Protein AF-A0A383AJ51-F1 (afdb_monomer)

Structure (mmCIF, N/CA/C/O backbone):
data_AF-A0A383AJ51-F1
#
_entry.id   AF-A0A383AJ51-F1
#
loop_
_atom_site.group_PDB
_atom_site.id
_atom_site.type_symbol
_atom_site.label_atom_id
_atom_site.label_alt_id
_atom_site.label_comp_id
_atom_site.label_asym_id
_atom_site.label_entity_id
_atom_site.label_seq_id
_atom_site.pdbx_PDB_ins_code
_atom_site.Cartn_x
_atom_site.Cartn_y
_atom_site.Cartn_z
_atom_site.occupancy
_atom_site.B_iso_or_equiv
_atom_site.auth_seq_id
_atom_site.auth_comp_id
_atom_site.auth_asym_id
_atom_site.auth_atom_id
_atom_site.pdbx_PDB_model_num
ATOM 1 N N . VAL A 1 1 ? 0.720 6.116 -1.609 1.00 83.81 1 VAL A N 1
ATOM 2 C CA . VAL A 1 1 ? 0.561 4.997 -2.574 1.00 83.81 1 VAL A CA 1
ATOM 3 C C . VAL A 1 1 ? 1.048 5.343 -3.983 1.00 83.81 1 VAL A C 1
ATOM 5 O O . VAL A 1 1 ? 2.014 4.741 -4.429 1.00 83.81 1 VAL A O 1
ATOM 8 N N . VAL A 1 2 ? 0.428 6.305 -4.687 1.00 87.81 2 VAL A N 1
ATOM 9 C CA . VAL A 1 2 ? 0.702 6.577 -6.121 1.00 87.81 2 VAL A CA 1
ATOM 10 C C . VAL A 1 2 ? 2.183 6.839 -6.451 1.00 87.81 2 VAL A C 1
ATOM 12 O O . VAL A 1 2 ? 2.685 6.177 -7.356 1.00 87.81 2 VAL A O 1
ATOM 15 N N . PRO A 1 3 ? 2.922 7.708 -5.727 1.00 88.19 3 PRO A N 1
ATOM 16 C CA . PRO A 1 3 ? 4.334 7.957 -6.042 1.00 88.19 3 PRO A CA 1
ATOM 17 C C . PRO A 1 3 ? 5.202 6.698 -5.923 1.00 88.19 3 PRO A C 1
ATOM 19 O O . PRO A 1 3 ? 6.101 6.481 -6.729 1.00 88.19 3 PRO A O 1
ATOM 22 N N . THR A 1 4 ? 4.889 5.838 -4.952 1.00 88.38 4 THR A N 1
ATOM 23 C CA . THR A 1 4 ? 5.578 4.566 -4.722 1.00 88.38 4 THR A CA 1
ATOM 24 C C . THR A 1 4 ? 5.318 3.575 -5.858 1.00 88.38 4 THR A C 1
ATOM 26 O O . THR A 1 4 ? 6.255 3.006 -6.407 1.00 88.38 4 THR A O 1
ATOM 29 N N . ALA A 1 5 ? 4.054 3.409 -6.260 1.00 89.62 5 ALA A N 1
ATOM 30 C CA . ALA A 1 5 ? 3.675 2.523 -7.362 1.00 89.62 5 ALA A CA 1
ATOM 31 C C . ALA A 1 5 ? 4.295 2.966 -8.699 1.00 89.62 5 ALA A C 1
ATOM 33 O O . ALA A 1 5 ? 4.821 2.142 -9.445 1.00 89.62 5 ALA A O 1
ATOM 34 N N . VAL A 1 6 ? 4.287 4.274 -8.980 1.00 89.44 6 VAL A N 1
ATOM 35 C CA . VAL A 1 6 ? 4.925 4.838 -10.179 1.00 89.44 6 VAL A CA 1
ATOM 36 C C . VAL A 1 6 ? 6.438 4.640 -10.143 1.00 89.44 6 VAL A C 1
ATOM 38 O O . VAL A 1 6 ? 7.006 4.252 -11.159 1.00 89.44 6 VAL A O 1
ATOM 41 N N . GLY A 1 7 ? 7.083 4.847 -8.991 1.00 88.75 7 GLY A N 1
ATOM 42 C CA . GLY A 1 7 ? 8.522 4.624 -8.843 1.00 88.75 7 GLY A CA 1
ATOM 43 C C . GLY A 1 7 ? 8.938 3.175 -9.102 1.00 88.75 7 GLY A C 1
ATOM 44 O O . GLY A 1 7 ? 9.960 2.945 -9.738 1.00 88.75 7 GLY A O 1
ATOM 45 N N . PHE A 1 8 ? 8.120 2.197 -8.700 1.00 89.25 8 PHE A N 1
ATOM 46 C CA . PHE A 1 8 ? 8.362 0.792 -9.046 1.00 89.25 8 PHE A CA 1
ATOM 47 C C . PHE A 1 8 ? 8.097 0.470 -10.525 1.00 89.25 8 PHE A C 1
ATOM 49 O O . PHE A 1 8 ? 8.797 -0.362 -11.095 1.00 89.25 8 PHE A O 1
ATOM 56 N N . ALA A 1 9 ? 7.111 1.117 -11.155 1.00 90.62 9 ALA A N 1
ATOM 57 C CA . ALA A 1 9 ? 6.782 0.903 -12.568 1.00 90.62 9 ALA A CA 1
ATOM 58 C C . ALA A 1 9 ? 7.770 1.557 -13.536 1.00 90.62 9 ALA A C 1
ATOM 60 O O . ALA A 1 9 ? 7.967 1.070 -14.648 1.00 90.62 9 ALA A O 1
ATOM 61 N N . ARG A 1 10 ? 8.344 2.692 -13.138 1.00 89.69 10 ARG A N 1
ATOM 62 C CA . ARG A 1 10 ? 9.283 3.482 -13.934 1.00 89.69 10 ARG A CA 1
ATOM 63 C C . ARG A 1 10 ? 10.436 3.942 -13.041 1.00 89.69 10 ARG A C 1
ATOM 65 O O . ARG A 1 10 ? 10.405 5.078 -12.555 1.00 89.69 10 ARG A O 1
ATOM 72 N N . PRO A 1 11 ? 11.451 3.082 -12.839 1.00 83.25 11 PRO A N 1
ATOM 73 C CA . PRO A 1 11 ? 12.607 3.385 -11.993 1.00 83.25 11 PRO A CA 1
ATOM 74 C C . PRO A 1 11 ? 13.358 4.654 -12.419 1.00 83.25 11 PRO A C 1
ATOM 76 O O . PRO A 1 11 ? 13.981 5.314 -11.595 1.00 83.25 11 PRO A O 1
ATOM 79 N N . ASP A 1 12 ? 13.249 5.033 -13.693 1.00 87.38 12 ASP A N 1
ATOM 80 C CA . ASP A 1 12 ? 13.908 6.211 -14.267 1.00 87.38 12 ASP A CA 1
ATOM 81 C C . ASP A 1 12 ? 13.310 7.539 -13.770 1.00 87.38 12 ASP A C 1
ATOM 83 O O . ASP A 1 12 ? 13.961 8.580 -13.834 1.00 87.38 12 ASP A O 1
ATOM 87 N N . LEU A 1 13 ? 12.057 7.527 -13.294 1.00 88.38 13 LEU A N 1
ATOM 88 C CA . LEU A 1 13 ? 11.331 8.738 -12.896 1.00 88.38 13 LEU A CA 1
ATOM 89 C C . LEU A 1 13 ? 11.521 9.106 -11.425 1.00 88.38 13 LEU A C 1
ATOM 91 O O . LEU A 1 13 ? 11.355 10.270 -11.062 1.00 88.38 13 LEU A O 1
ATOM 95 N N . VAL A 1 14 ? 11.808 8.125 -10.568 1.00 87.31 14 VAL A N 1
ATOM 96 C CA . VAL A 1 14 ? 11.888 8.327 -9.119 1.00 87.31 14 VAL A CA 1
ATOM 97 C C . VAL A 1 14 ? 13.212 7.758 -8.615 1.00 87.31 14 VAL A C 1
ATOM 99 O O . VAL A 1 14 ? 13.382 6.540 -8.613 1.00 87.31 14 VAL A O 1
ATOM 102 N N . PRO A 1 15 ? 14.140 8.607 -8.133 1.00 92.00 15 PRO A N 1
ATOM 103 C CA . PRO A 1 15 ? 15.382 8.138 -7.537 1.00 92.00 15 PRO A CA 1
ATOM 104 C C . PRO A 1 15 ? 15.124 7.146 -6.399 1.00 92.00 15 PRO A C 1
ATOM 106 O O . PRO A 1 15 ? 14.221 7.343 -5.582 1.00 92.00 15 PRO A O 1
ATOM 109 N N . SER A 1 16 ? 15.961 6.115 -6.289 1.00 88.50 16 SER A N 1
ATOM 110 C CA . SER A 1 16 ? 15.806 5.041 -5.296 1.00 88.50 16 SER A CA 1
ATOM 111 C C . SER A 1 16 ? 15.720 5.552 -3.853 1.00 88.50 16 SER A C 1
ATOM 113 O O . SER A 1 16 ? 14.900 5.069 -3.075 1.00 88.50 16 SER A O 1
ATOM 115 N N . LEU A 1 17 ? 16.501 6.581 -3.504 1.00 91.56 17 LEU A N 1
ATOM 116 C CA . LEU A 1 17 ? 16.460 7.211 -2.180 1.00 91.56 17 LEU A CA 1
ATOM 117 C C . LEU A 1 17 ? 15.115 7.897 -1.896 1.00 91.56 17 LEU A C 1
ATOM 119 O O . LEU A 1 17 ? 14.603 7.844 -0.781 1.00 91.56 17 LEU A O 1
ATOM 123 N N . MET A 1 18 ? 14.521 8.519 -2.912 1.00 90.81 18 MET A N 1
ATOM 124 C CA . MET A 1 18 ? 13.228 9.190 -2.799 1.00 90.81 18 MET A CA 1
ATOM 125 C C . MET A 1 18 ? 12.089 8.171 -2.691 1.00 90.81 18 MET A C 1
ATOM 127 O O . MET A 1 18 ? 11.191 8.338 -1.868 1.00 90.81 18 MET A O 1
ATOM 131 N N . LEU A 1 19 ? 12.170 7.072 -3.448 1.00 90.06 19 LEU A N 1
ATOM 132 C CA . LEU A 1 19 ? 11.253 5.941 -3.316 1.00 90.06 19 LEU A CA 1
ATOM 133 C C . LEU A 1 19 ? 11.310 5.334 -1.905 1.00 90.06 19 LEU A C 1
ATOM 135 O O . LEU A 1 19 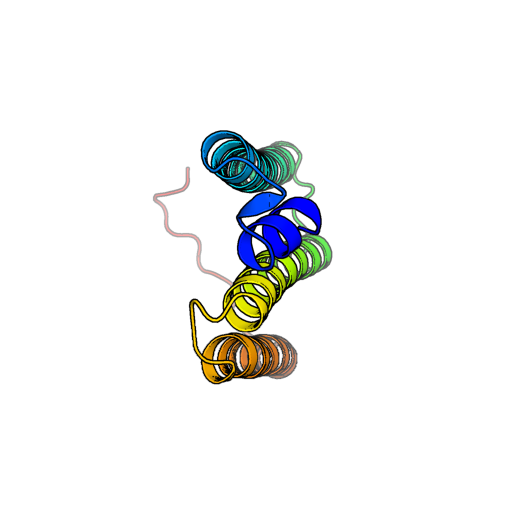? 10.265 5.124 -1.290 1.00 90.06 19 LEU A O 1
ATOM 139 N N . ALA A 1 20 ? 12.515 5.125 -1.363 1.00 90.12 20 ALA A N 1
ATOM 140 C CA . ALA A 1 20 ? 12.704 4.679 0.016 1.00 90.12 20 ALA A CA 1
ATOM 141 C C . ALA A 1 20 ? 12.096 5.669 1.023 1.00 90.12 20 ALA A C 1
ATOM 143 O O . ALA A 1 20 ? 11.422 5.250 1.962 1.00 90.12 20 ALA A O 1
ATOM 144 N N . GLY A 1 21 ? 12.253 6.976 0.788 1.00 93.06 21 GLY A N 1
ATOM 145 C CA . GLY A 1 21 ? 11.608 8.024 1.578 1.00 93.06 21 GLY A CA 1
ATOM 146 C C . GLY A 1 21 ? 10.079 7.930 1.569 1.00 93.06 21 GLY A C 1
ATOM 147 O O . GLY A 1 21 ? 9.458 8.021 2.624 1.00 93.06 21 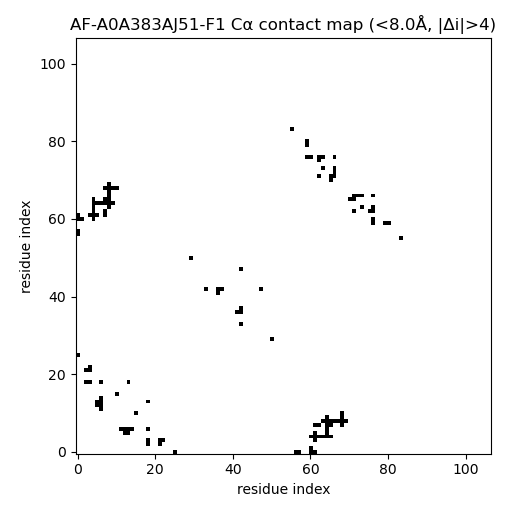GLY A O 1
ATOM 148 N N . PHE A 1 22 ? 9.458 7.683 0.411 1.00 90.88 22 PHE A N 1
ATOM 149 C CA . PHE A 1 22 ? 8.005 7.499 0.322 1.00 90.88 22 PHE A CA 1
ATOM 150 C C . PHE A 1 22 ? 7.512 6.260 1.065 1.00 90.88 22 PHE A C 1
ATOM 152 O O . PHE A 1 22 ? 6.471 6.319 1.717 1.00 90.88 22 PHE A O 1
ATOM 159 N N . VAL A 1 23 ? 8.246 5.149 0.980 1.00 89.12 23 VAL A N 1
ATOM 160 C CA . VAL A 1 23 ? 7.921 3.929 1.731 1.00 89.12 23 VAL A CA 1
ATOM 161 C C . VAL A 1 23 ? 8.060 4.177 3.232 1.00 89.12 23 VAL A C 1
ATOM 163 O O . VAL A 1 23 ? 7.144 3.866 3.987 1.00 89.12 23 VAL A O 1
ATOM 166 N N . ALA A 1 24 ? 9.156 4.803 3.665 1.00 91.06 24 ALA A N 1
ATOM 167 C CA . ALA A 1 24 ? 9.381 5.131 5.069 1.00 91.06 24 ALA A CA 1
ATOM 168 C C . ALA A 1 24 ? 8.304 6.077 5.622 1.00 91.06 24 ALA A C 1
ATOM 170 O O . ALA A 1 24 ? 7.808 5.859 6.723 1.00 91.06 24 ALA A O 1
ATOM 171 N N . ALA A 1 25 ? 7.901 7.093 4.854 1.00 90.44 25 ALA A N 1
ATOM 172 C CA . ALA A 1 25 ? 6.838 8.014 5.243 1.00 90.44 25 ALA A CA 1
ATOM 173 C C . ALA A 1 25 ? 5.474 7.316 5.356 1.00 90.44 25 ALA A C 1
ATOM 175 O O . ALA A 1 25 ? 4.716 7.621 6.275 1.00 90.44 25 ALA A O 1
ATOM 176 N N . ALA A 1 26 ? 5.169 6.370 4.461 1.00 88.75 26 ALA A N 1
ATOM 177 C CA . ALA A 1 26 ? 3.942 5.581 4.537 1.00 88.75 26 ALA A CA 1
ATOM 178 C C . ALA A 1 26 ? 3.907 4.739 5.823 1.00 88.75 26 ALA A C 1
ATOM 180 O O . ALA A 1 26 ? 2.967 4.871 6.598 1.00 88.75 26 ALA A O 1
ATOM 181 N N . ILE A 1 27 ? 4.978 3.985 6.099 1.00 87.69 27 ILE A N 1
ATOM 182 C CA . ILE A 1 27 ? 5.112 3.171 7.321 1.00 87.69 27 ILE A CA 1
ATOM 183 C C . ILE A 1 27 ? 5.043 4.043 8.581 1.00 87.69 27 ILE A C 1
ATOM 185 O O . ILE A 1 27 ? 4.392 3.689 9.558 1.00 87.69 27 ILE A O 1
ATOM 189 N N . ALA A 1 28 ? 5.724 5.192 8.580 1.00 89.19 28 ALA A N 1
ATOM 190 C CA . ALA A 1 28 ? 5.705 6.096 9.722 1.00 89.19 28 ALA A CA 1
ATOM 191 C C . ALA A 1 28 ? 4.290 6.622 9.993 1.00 89.19 28 ALA A C 1
ATOM 193 O O . ALA A 1 28 ? 3.871 6.664 11.146 1.00 89.19 28 ALA A O 1
ATOM 194 N N . THR A 1 29 ? 3.559 7.010 8.946 1.00 87.12 29 THR A N 1
ATOM 195 C CA . THR A 1 29 ? 2.204 7.563 9.080 1.00 87.12 29 THR A CA 1
ATOM 196 C C . THR A 1 29 ? 1.243 6.541 9.688 1.00 87.12 29 THR A C 1
ATOM 198 O O . THR A 1 29 ? 0.581 6.871 10.668 1.00 87.12 29 THR A O 1
ATOM 201 N N . ASP A 1 30 ? 1.272 5.310 9.179 1.00 84.81 30 ASP A N 1
ATOM 202 C CA . ASP A 1 30 ? 0.490 4.159 9.659 1.00 84.81 30 ASP A CA 1
ATOM 203 C C . ASP A 1 30 ? 0.815 3.782 11.118 1.00 84.81 30 ASP A C 1
ATOM 205 O O . ASP A 1 30 ? -0.034 3.533 11.972 1.00 84.81 30 ASP A O 1
ATOM 209 N N . TYR A 1 31 ? 2.093 3.849 11.495 1.00 83.12 31 TYR A N 1
ATOM 210 C CA . TYR A 1 31 ? 2.449 3.648 12.895 1.00 83.12 31 TYR A CA 1
ATOM 211 C C . TYR A 1 31 ? 1.856 4.744 13.801 1.00 83.12 31 TYR A C 1
ATOM 213 O O . TYR A 1 31 ? 1.365 4.467 14.905 1.00 83.12 31 TYR A O 1
ATOM 221 N N . PHE A 1 32 ? 1.929 6.005 13.366 1.00 85.12 32 PHE A N 1
ATOM 222 C CA . PHE A 1 32 ? 1.497 7.137 14.179 1.00 85.12 32 PHE A CA 1
ATOM 223 C C . PHE A 1 32 ? -0.024 7.245 14.294 1.00 85.12 32 PHE A C 1
ATOM 225 O O . PHE A 1 32 ? -0.499 7.530 15.398 1.00 85.12 32 PHE A O 1
ATOM 232 N N . ASP A 1 33 ? -0.793 7.001 13.233 1.00 83.44 33 ASP A N 1
ATOM 233 C CA . ASP A 1 33 ? -2.255 7.066 13.310 1.00 83.44 33 ASP A CA 1
ATOM 234 C C . ASP A 1 33 ? -2.830 5.991 14.254 1.00 83.44 33 ASP A C 1
ATOM 236 O O . ASP A 1 33 ? -3.685 6.311 15.085 1.00 83.44 33 ASP A O 1
ATOM 240 N N . GLY A 1 34 ? -2.258 4.784 14.283 1.00 80.56 34 GLY A N 1
ATOM 241 C CA . GLY A 1 34 ? -2.635 3.720 15.204 1.00 80.56 34 GLY A CA 1
ATOM 242 C C . GLY A 1 34 ? -2.271 4.041 16.656 1.00 80.56 34 GLY A C 1
ATOM 243 O O . GLY A 1 34 ? -3.050 3.772 17.578 1.00 80.56 34 GLY A O 1
ATOM 244 N N . VAL A 1 35 ? -1.101 4.648 16.897 1.00 83.50 35 VAL A N 1
ATOM 245 C CA . VAL A 1 35 ? -0.711 5.122 18.239 1.00 83.50 35 VAL A CA 1
ATOM 246 C C . VAL A 1 35 ? -1.667 6.208 18.726 1.00 83.50 35 VAL A C 1
ATOM 248 O O . VAL A 1 35 ? -2.103 6.162 19.879 1.00 83.50 35 VAL A O 1
ATOM 251 N N . ILE A 1 36 ? -2.010 7.164 17.864 1.00 84.69 36 ILE A N 1
ATOM 252 C CA . ILE A 1 36 ? -2.953 8.240 18.175 1.00 84.69 36 ILE A CA 1
ATOM 253 C C . ILE A 1 36 ? -4.340 7.642 18.452 1.00 84.69 36 ILE A C 1
ATOM 255 O O . ILE A 1 36 ? -4.910 7.906 19.511 1.00 84.69 36 ILE A O 1
ATOM 259 N N . ALA A 1 37 ? -4.849 6.758 17.592 1.00 84.31 37 ALA A N 1
ATOM 260 C CA . ALA A 1 37 ? -6.162 6.138 17.755 1.00 84.31 37 ALA A CA 1
ATOM 261 C C . ALA A 1 37 ? -6.303 5.369 19.080 1.00 84.31 37 ALA A C 1
ATOM 263 O O . ALA A 1 37 ? -7.335 5.453 19.751 1.00 84.31 37 ALA A O 1
ATOM 264 N N . ARG A 1 38 ? -5.246 4.663 19.510 1.00 82.88 38 ARG A N 1
ATOM 265 C CA . ARG A 1 38 ? -5.214 3.970 20.810 1.00 82.88 38 ARG A CA 1
ATOM 266 C C . ARG A 1 38 ? -5.141 4.937 21.989 1.00 82.88 38 ARG A C 1
ATOM 268 O O . ARG A 1 38 ? -5.832 4.728 22.981 1.00 82.88 38 ARG A O 1
ATOM 275 N N . ARG A 1 39 ? -4.334 6.000 21.889 1.00 83.06 39 ARG A N 1
ATOM 276 C CA . ARG A 1 39 ? -4.182 6.997 22.965 1.00 83.06 39 ARG A CA 1
ATOM 277 C C . ARG A 1 39 ? -5.449 7.812 23.205 1.00 83.06 39 ARG A C 1
ATOM 279 O O . ARG A 1 39 ? -5.737 8.137 24.350 1.00 83.06 39 ARG A O 1
ATOM 286 N N . PHE A 1 40 ? -6.197 8.124 22.150 1.00 84.31 40 PHE A N 1
ATOM 287 C CA . PHE A 1 40 ? -7.430 8.910 22.240 1.00 84.31 40 PHE A CA 1
ATOM 288 C C . PHE A 1 40 ? -8.701 8.054 22.344 1.00 84.31 40 PHE A C 1
ATOM 290 O O . PHE A 1 40 ? -9.798 8.603 22.405 1.00 84.31 40 PHE A O 1
ATOM 297 N N . GLY A 1 41 ? -8.581 6.720 22.377 1.00 80.00 41 GLY A N 1
ATOM 298 C CA . GLY A 1 41 ? -9.732 5.815 22.473 1.00 80.00 41 GLY A CA 1
ATOM 299 C C . GLY A 1 41 ? -10.655 5.851 21.248 1.00 80.00 41 GLY A C 1
ATOM 300 O O . GLY A 1 41 ? -11.814 5.459 21.342 1.00 80.00 41 GLY A O 1
ATOM 301 N N . THR A 1 42 ? -10.160 6.321 20.101 1.00 79.19 42 THR A N 1
ATOM 302 C CA . THR A 1 42 ? -10.913 6.457 18.843 1.00 79.19 42 THR A CA 1
ATOM 303 C C . THR A 1 42 ? -10.750 5.248 17.916 1.00 79.19 42 THR A C 1
ATOM 305 O O . THR A 1 42 ? -11.205 5.274 16.772 1.00 79.19 42 THR A O 1
ATOM 308 N N . ALA A 1 43 ? -10.128 4.166 18.395 1.00 81.12 43 ALA A N 1
ATOM 309 C CA . ALA A 1 43 ? -10.042 2.902 17.673 1.00 81.12 43 ALA A CA 1
ATOM 310 C C . ALA A 1 43 ? -11.445 2.293 17.490 1.00 81.12 43 ALA A C 1
ATOM 312 O O . ALA A 1 43 ? -12.106 1.909 18.454 1.00 81.12 43 ALA A O 1
ATOM 313 N N . THR A 1 44 ? -11.905 2.201 16.241 1.00 81.12 44 THR A N 1
ATOM 314 C CA . THR A 1 44 ? -13.214 1.632 15.879 1.00 81.12 44 THR A CA 1
ATOM 315 C C . THR A 1 44 ? -13.052 0.524 14.844 1.00 81.12 44 THR A C 1
ATOM 317 O O . THR A 1 44 ? -12.107 0.553 14.061 1.00 81.12 44 THR A O 1
ATOM 320 N N . ALA A 1 45 ? -14.009 -0.409 14.775 1.00 78.31 45 ALA A N 1
ATOM 321 C CA . ALA A 1 45 ? -14.010 -1.476 13.766 1.00 78.31 45 ALA A CA 1
ATOM 322 C C . ALA A 1 45 ? -13.999 -0.928 12.324 1.00 78.31 45 ALA A C 1
ATOM 324 O O . ALA A 1 45 ? -13.329 -1.461 11.446 1.00 78.31 45 ALA A O 1
ATOM 325 N N . ARG A 1 46 ? -14.694 0.195 12.081 1.00 76.06 46 ARG A N 1
ATOM 326 C CA . ARG A 1 46 ? -14.662 0.886 10.780 1.00 76.06 46 ARG A CA 1
ATOM 327 C C . ARG A 1 46 ? -13.298 1.511 10.491 1.00 76.06 46 ARG A C 1
ATOM 329 O O . ARG A 1 46 ? -12.848 1.449 9.354 1.00 76.06 46 ARG A O 1
ATOM 336 N N . GLY A 1 47 ? -12.655 2.092 11.506 1.00 81.00 47 GLY A N 1
ATOM 337 C CA . GLY A 1 47 ? -11.296 2.621 11.397 1.00 81.00 47 GLY A CA 1
ATOM 338 C C . GLY A 1 47 ? -10.285 1.525 11.070 1.00 81.00 47 GLY A C 1
ATOM 339 O O . GLY A 1 47 ? -9.505 1.694 10.150 1.00 81.00 47 GLY A O 1
ATOM 340 N N . GLN A 1 48 ? -10.379 0.372 11.734 1.00 80.25 48 GLN A N 1
ATOM 341 C CA . GLN A 1 48 ? -9.529 -0.795 11.462 1.00 80.25 48 GLN A CA 1
ATOM 342 C C . GLN A 1 48 ? -9.721 -1.348 10.043 1.00 80.25 48 GLN A C 1
ATOM 344 O O . GLN A 1 48 ? -8.756 -1.707 9.379 1.00 80.25 48 GLN A O 1
ATOM 349 N N . LEU A 1 49 ? -10.958 -1.389 9.539 1.00 82.19 49 LEU A N 1
ATOM 350 C CA . LEU A 1 49 ? -11.210 -1.810 8.160 1.00 82.19 49 LEU A CA 1
ATOM 351 C C . LEU A 1 49 ? -10.630 -0.816 7.141 1.00 82.19 49 LEU A C 1
ATOM 353 O O . LEU A 1 49 ? -10.098 -1.230 6.111 1.00 82.19 49 LEU A O 1
ATOM 357 N N . PHE A 1 50 ? -10.724 0.487 7.420 1.00 85.38 50 PHE A N 1
ATOM 358 C CA . PHE A 1 50 ? -10.104 1.520 6.589 1.00 85.38 50 PHE A CA 1
ATOM 359 C C . PHE A 1 50 ? -8.575 1.389 6.574 1.00 85.38 50 PHE A C 1
ATOM 361 O O . PHE A 1 50 ? -7.986 1.409 5.498 1.00 85.38 50 PHE A O 1
ATOM 368 N N . ASP A 1 51 ? -7.975 1.178 7.743 1.00 84.81 51 ASP A N 1
ATOM 369 C CA . ASP A 1 51 ? -6.541 0.957 7.955 1.00 84.81 51 ASP A CA 1
ATOM 370 C C . ASP A 1 51 ? -6.023 -0.224 7.115 1.00 84.81 51 ASP A C 1
ATOM 372 O O . ASP A 1 51 ? -5.220 -0.062 6.198 1.00 84.81 51 ASP A O 1
ATOM 376 N N . HIS A 1 52 ? -6.642 -1.400 7.275 1.00 86.25 52 HIS A N 1
ATOM 377 C CA . HIS A 1 52 ? -6.314 -2.587 6.479 1.00 86.25 52 HIS A CA 1
ATOM 378 C C . HIS A 1 52 ? -6.544 -2.400 4.974 1.00 86.25 52 HIS A C 1
ATOM 380 O O . HIS A 1 52 ? -5.836 -2.988 4.154 1.00 86.25 52 HIS A O 1
ATOM 386 N N . THR A 1 53 ? -7.529 -1.586 4.582 1.00 87.06 53 THR A N 1
ATOM 387 C CA . THR A 1 53 ? -7.757 -1.259 3.168 1.00 87.06 53 THR A CA 1
ATOM 388 C C . THR A 1 53 ? -6.645 -0.362 2.623 1.00 87.06 53 THR A C 1
ATOM 390 O O . THR A 1 53 ? -6.217 -0.548 1.483 1.00 87.06 53 THR A O 1
ATOM 393 N N . ALA A 1 54 ? -6.159 0.599 3.411 1.00 88.94 54 ALA A N 1
ATOM 394 C CA . ALA A 1 54 ? -5.056 1.471 3.023 1.00 88.94 54 ALA A CA 1
ATOM 395 C C . ALA A 1 54 ? -3.761 0.671 2.816 1.00 88.94 54 ALA A C 1
ATOM 397 O O . ALA A 1 54 ? -3.117 0.824 1.771 1.00 88.94 54 ALA A O 1
ATOM 398 N N . ASP A 1 55 ? -3.452 -0.246 3.734 1.00 88.19 55 ASP A N 1
ATOM 399 C CA . ASP A 1 55 ? -2.347 -1.203 3.614 1.00 88.19 55 ASP A CA 1
ATOM 400 C C . ASP A 1 55 ? -2.458 -2.057 2.354 1.00 88.19 55 ASP A C 1
ATOM 402 O O . ASP A 1 55 ? -1.521 -2.159 1.553 1.00 88.19 55 ASP A O 1
ATOM 406 N N . PHE A 1 56 ? -3.636 -2.643 2.139 1.00 91.81 56 PHE A N 1
ATOM 407 C CA . PHE A 1 56 ? -3.910 -3.464 0.969 1.00 91.81 56 PHE A CA 1
ATOM 408 C C . PHE A 1 56 ? -3.675 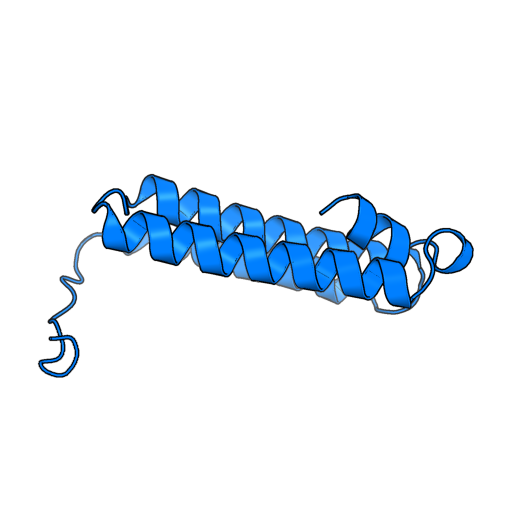-2.698 -0.334 1.00 91.81 56 PHE A C 1
ATOM 410 O O . PHE A 1 56 ? -3.018 -3.211 -1.246 1.00 91.81 56 PHE A O 1
ATOM 417 N N . LEU A 1 57 ? -4.178 -1.465 -0.430 1.00 91.88 57 LEU A N 1
ATOM 418 C CA . LEU A 1 57 ? -3.968 -0.616 -1.598 1.00 91.88 57 LEU A CA 1
ATOM 419 C C . LEU A 1 57 ? -2.491 -0.260 -1.764 1.00 91.88 57 LEU A C 1
ATOM 421 O O . LEU A 1 57 ? -1.983 -0.288 -2.885 1.00 91.88 57 LEU A O 1
ATOM 425 N N . PHE A 1 58 ? -1.784 0.042 -0.674 1.00 92.62 58 PHE A N 1
ATOM 426 C CA . PHE A 1 58 ? -0.360 0.355 -0.724 1.00 92.62 58 PHE A CA 1
ATOM 427 C C . PHE A 1 58 ? 0.458 -0.813 -1.284 1.00 92.62 58 PHE A C 1
ATOM 429 O O . PHE A 1 58 ? 1.193 -0.634 -2.261 1.00 92.62 58 PHE A O 1
ATOM 436 N N . VAL A 1 59 ? 0.280 -2.012 -0.726 1.00 92.12 59 VAL A N 1
ATOM 437 C CA . VAL A 1 59 ? 0.994 -3.225 -1.148 1.00 92.12 59 VAL A CA 1
ATOM 438 C C . VAL A 1 59 ? 0.604 -3.624 -2.569 1.00 92.12 59 VAL A C 1
ATOM 440 O O . VAL A 1 59 ? 1.476 -3.839 -3.410 1.00 92.12 59 VAL A O 1
ATOM 443 N N . THR A 1 60 ? -0.693 -3.673 -2.876 1.00 93.75 60 THR A N 1
ATOM 444 C CA . THR A 1 60 ? -1.179 -4.127 -4.186 1.00 93.75 60 THR A CA 1
ATOM 445 C C . THR A 1 60 ? -0.762 -3.177 -5.299 1.00 93.75 60 THR A C 1
ATOM 447 O O . THR A 1 60 ? -0.269 -3.632 -6.329 1.00 93.75 60 THR A O 1
ATOM 450 N N . CYS A 1 61 ? -0.888 -1.859 -5.108 1.00 93.69 61 CYS A N 1
ATOM 451 C CA . CYS A 1 61 ? -0.432 -0.890 -6.103 1.00 93.69 61 CYS A CA 1
ATOM 452 C C . CYS A 1 61 ? 1.096 -0.882 -6.238 1.00 93.69 61 CYS A C 1
ATOM 454 O O . CYS A 1 61 ? 1.594 -0.738 -7.352 1.00 93.69 61 CYS A O 1
ATOM 456 N N . GLY A 1 62 ? 1.843 -1.053 -5.141 1.00 93.50 62 GLY A N 1
ATOM 457 C CA . GLY A 1 62 ? 3.301 -1.180 -5.184 1.00 93.50 62 GLY A CA 1
ATOM 458 C C . GLY A 1 62 ? 3.751 -2.390 -6.006 1.00 93.50 62 GLY A C 1
ATOM 459 O O . GLY A 1 62 ? 4.565 -2.248 -6.917 1.00 93.50 62 GLY A O 1
ATOM 460 N N . LEU A 1 63 ? 3.156 -3.559 -5.748 1.00 94.25 63 LEU A N 1
ATOM 461 C CA . LEU A 1 63 ? 3.414 -4.791 -6.498 1.00 94.25 63 LEU A CA 1
ATOM 462 C C . LEU A 1 63 ? 2.950 -4.694 -7.953 1.00 94.25 63 LEU A C 1
ATOM 464 O O . LEU A 1 63 ? 3.667 -5.124 -8.849 1.00 94.25 63 LEU A O 1
ATOM 468 N N . ALA A 1 64 ? 1.782 -4.105 -8.215 1.00 94.19 64 ALA A N 1
ATOM 469 C CA . ALA A 1 64 ? 1.317 -3.866 -9.577 1.00 94.19 64 ALA A CA 1
ATOM 470 C C . ALA A 1 64 ? 2.285 -2.947 -10.333 1.00 94.19 64 ALA A C 1
ATOM 472 O O . ALA A 1 64 ? 2.636 -3.239 -11.470 1.00 94.19 64 ALA A O 1
ATOM 473 N N . GLY A 1 65 ? 2.782 -1.889 -9.685 1.00 93.00 65 GLY A N 1
ATOM 474 C CA . GLY A 1 65 ? 3.834 -1.041 -10.234 1.00 93.00 65 GLY A CA 1
ATOM 475 C C . GLY A 1 65 ? 5.092 -1.842 -10.568 1.00 93.00 65 GLY A C 1
ATOM 476 O O . GLY A 1 65 ? 5.564 -1.801 -11.698 1.00 93.00 65 GLY A O 1
ATOM 477 N N . ALA A 1 66 ? 5.580 -2.655 -9.632 1.00 92.19 66 ALA A N 1
ATOM 478 C CA . ALA A 1 66 ? 6.740 -3.516 -9.861 1.00 92.19 66 ALA A CA 1
ATOM 479 C C . ALA A 1 66 ? 6.516 -4.535 -10.998 1.00 92.19 66 ALA A C 1
ATOM 481 O O . ALA A 1 66 ? 7.445 -4.828 -11.751 1.00 92.19 66 ALA A O 1
ATOM 482 N N . ALA A 1 67 ? 5.292 -5.045 -11.163 1.00 94.81 67 ALA A N 1
ATOM 483 C CA . ALA A 1 67 ? 4.931 -5.940 -12.260 1.00 94.81 67 ALA A CA 1
ATOM 484 C C . ALA A 1 67 ? 4.894 -5.217 -13.617 1.00 94.81 67 ALA A C 1
ATOM 486 O O . ALA A 1 67 ? 5.381 -5.759 -14.609 1.00 94.81 67 ALA A O 1
ATOM 487 N N . VAL A 1 68 ? 4.394 -3.973 -13.665 1.00 94.31 68 VAL A N 1
ATOM 488 C CA . VAL A 1 68 ? 4.478 -3.104 -14.857 1.00 94.31 68 VAL A CA 1
ATOM 489 C C . VAL A 1 68 ? 5.935 -2.844 -15.239 1.00 94.31 68 VAL A C 1
ATOM 491 O O . VAL A 1 68 ? 6.269 -2.894 -16.419 1.00 94.31 68 VAL A O 1
ATOM 494 N N . GLY A 1 69 ? 6.801 -2.607 -14.250 1.00 90.81 69 GLY A N 1
ATOM 495 C CA . GLY A 1 69 ? 8.240 -2.419 -14.451 1.00 90.81 69 GLY A CA 1
ATOM 496 C C . GLY A 1 69 ? 9.001 -3.698 -14.827 1.00 90.81 69 GLY A C 1
ATOM 497 O O . GLY A 1 69 ? 10.211 -3.645 -15.022 1.00 90.81 69 GLY A O 1
ATOM 498 N N . GL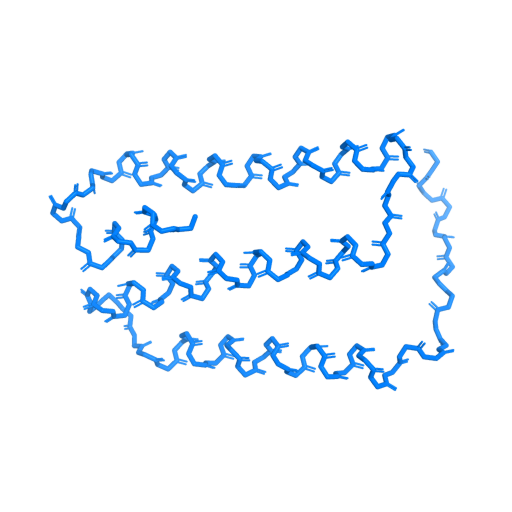Y A 1 70 ? 8.326 -4.852 -14.905 1.00 90.88 70 GLY A N 1
ATOM 499 C CA . GLY A 1 70 ? 8.941 -6.140 -15.239 1.00 90.88 70 GLY A CA 1
ATOM 500 C C . GLY A 1 70 ? 9.819 -6.737 -14.133 1.00 90.88 70 GLY A C 1
ATOM 501 O O . GLY A 1 70 ? 10.553 -7.687 -14.391 1.00 90.88 70 GLY A O 1
ATOM 502 N N . ILE A 1 71 ? 9.751 -6.206 -12.908 1.00 91.06 71 ILE A N 1
ATOM 503 C CA . ILE A 1 71 ? 10.566 -6.649 -11.764 1.00 91.06 71 ILE A CA 1
ATOM 504 C C . ILE A 1 71 ? 10.024 -7.967 -11.197 1.00 91.06 71 ILE A C 1
ATOM 506 O O . ILE A 1 71 ? 10.785 -8.830 -10.764 1.00 91.06 71 ILE A O 1
ATOM 510 N N . ILE A 1 72 ? 8.698 -8.119 -11.188 1.00 93.38 72 ILE A N 1
ATOM 511 C CA . ILE A 1 72 ? 8.003 -9.277 -10.619 1.00 93.38 72 ILE A CA 1
ATOM 512 C C . ILE A 1 72 ? 6.874 -9.764 -11.540 1.00 93.38 72 ILE A C 1
ATOM 514 O O . ILE A 1 72 ? 6.355 -8.986 -12.341 1.00 93.38 72 ILE A O 1
ATOM 518 N N . PRO A 1 73 ? 6.433 -11.030 -11.432 1.00 95.31 73 PRO A N 1
ATOM 519 C CA . PRO A 1 73 ? 5.296 -11.518 -12.206 1.00 95.31 73 PRO A CA 1
ATOM 520 C C . PRO A 1 73 ? 3.957 -10.956 -11.697 1.00 95.31 73 PRO A C 1
ATOM 522 O O . PRO A 1 73 ? 3.726 -10.847 -10.492 1.00 95.31 73 PRO A O 1
ATOM 525 N N . TRP A 1 74 ? 3.019 -10.721 -12.622 1.00 94.31 74 TRP A N 1
ATOM 526 C CA . TRP A 1 74 ? 1.647 -10.256 -12.340 1.00 94.31 74 TRP A CA 1
ATOM 527 C C . TRP A 1 74 ? 0.825 -11.181 -11.436 1.00 94.31 74 TRP A C 1
ATOM 529 O O . TRP A 1 74 ? -0.178 -10.758 -10.862 1.00 94.31 74 TRP A O 1
ATOM 539 N N . ILE A 1 75 ? 1.258 -12.432 -11.270 1.00 95.19 75 ILE A N 1
ATOM 540 C CA . ILE A 1 75 ? 0.604 -13.373 -10.362 1.00 95.19 75 ILE A CA 1
ATOM 541 C C . ILE A 1 75 ? 0.670 -12.900 -8.904 1.00 95.19 75 ILE A C 1
ATOM 543 O O . ILE A 1 75 ? -0.276 -13.122 -8.163 1.00 95.19 75 ILE A O 1
ATOM 547 N N . LEU A 1 76 ? 1.731 -12.195 -8.495 1.00 93.12 76 LEU A N 1
ATOM 548 C CA . LEU A 1 76 ? 1.879 -11.719 -7.117 1.00 93.12 76 LEU A CA 1
ATOM 549 C C . LEU A 1 76 ? 0.811 -10.689 -6.715 1.00 93.12 76 LEU A C 1
ATOM 551 O O . LEU A 1 76 ? 0.097 -10.961 -5.749 1.00 93.12 76 LEU A O 1
ATOM 555 N N . PRO A 1 77 ? 0.625 -9.552 -7.420 1.00 93.38 77 PRO A N 1
ATOM 556 C CA . PRO A 1 77 ? -0.452 -8.625 -7.075 1.00 93.38 77 PRO A CA 1
ATOM 557 C C . PRO A 1 77 ? -1.836 -9.285 -7.170 1.00 93.38 77 PRO A C 1
ATOM 559 O O . PRO A 1 77 ? -2.683 -9.022 -6.322 1.00 93.38 77 PRO A O 1
ATOM 562 N N . ALA A 1 78 ? -2.060 -10.198 -8.125 1.00 94.06 78 ALA A N 1
ATOM 563 C CA . ALA A 1 78 ? -3.319 -10.941 -8.214 1.00 94.06 78 ALA A CA 1
ATOM 564 C C . ALA A 1 78 ? -3.570 -11.828 -6.979 1.00 94.06 78 ALA A C 1
ATOM 566 O O . ALA A 1 78 ? -4.672 -11.825 -6.433 1.00 94.06 78 ALA A O 1
ATOM 567 N N . LEU A 1 79 ? -2.548 -12.544 -6.497 1.00 94.69 79 LEU A N 1
ATOM 568 C CA . LEU A 1 79 ? -2.643 -13.366 -5.287 1.00 94.69 79 LEU A CA 1
ATOM 569 C C . LEU A 1 79 ? -2.931 -12.524 -4.041 1.00 94.69 79 LEU A C 1
ATOM 571 O O . LEU A 1 79 ? -3.725 -12.951 -3.208 1.00 94.69 79 LEU A O 1
ATOM 575 N N . ILE A 1 80 ? -2.348 -11.326 -3.926 1.00 93.50 80 ILE A N 1
ATOM 576 C CA . ILE A 1 80 ? -2.641 -10.412 -2.811 1.00 93.50 80 ILE A CA 1
ATOM 577 C C . ILE A 1 80 ? -4.104 -9.956 -2.839 1.00 93.50 80 ILE A C 1
ATOM 579 O O . ILE A 1 80 ? -4.758 -9.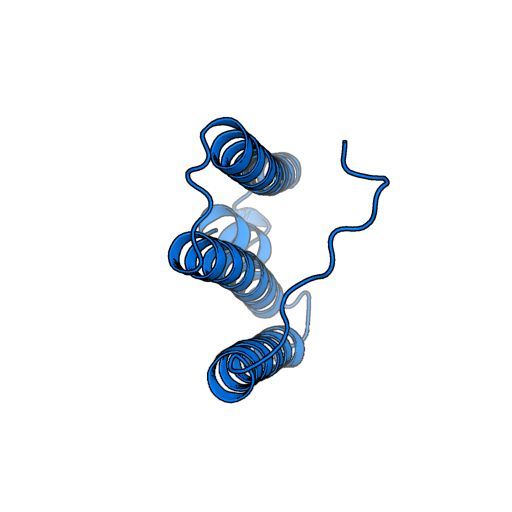976 -1.799 1.00 93.50 80 ILE A O 1
ATOM 583 N N . VAL A 1 81 ? -4.653 -9.619 -4.012 1.00 93.56 81 VAL A N 1
ATOM 584 C CA . VAL A 1 81 ? -6.083 -9.283 -4.160 1.00 93.56 81 VAL A CA 1
ATOM 585 C C . VAL A 1 81 ? -6.971 -10.443 -3.723 1.00 93.56 81 VAL A C 1
ATOM 587 O O . VAL A 1 81 ? -7.937 -10.230 -2.990 1.00 93.56 81 VAL A O 1
ATOM 590 N N . VAL A 1 82 ? -6.640 -11.670 -4.131 1.00 95.31 82 VAL A N 1
ATOM 591 C CA . VAL A 1 82 ? -7.398 -12.867 -3.742 1.00 95.31 82 VAL A CA 1
ATOM 592 C C . VAL A 1 82 ? -7.312 -13.101 -2.235 1.00 95.31 82 VAL A C 1
ATOM 594 O O . VAL A 1 82 ? -8.348 -13.248 -1.594 1.00 95.31 82 VAL A O 1
ATOM 597 N N . ALA A 1 83 ? -6.109 -13.081 -1.658 1.00 92.19 83 ALA A N 1
ATOM 598 C CA . ALA A 1 83 ? -5.894 -13.302 -0.230 1.00 92.19 83 ALA A CA 1
ATOM 599 C C . ALA A 1 83 ? -6.590 -12.237 0.630 1.00 92.19 83 ALA A C 1
ATOM 601 O O . ALA A 1 83 ? -7.221 -12.567 1.631 1.00 92.19 83 ALA A O 1
ATOM 602 N N . PHE A 1 84 ? -6.536 -10.967 0.220 1.00 90.44 84 PHE A N 1
ATOM 603 C CA . PHE A 1 84 ? -7.233 -9.893 0.923 1.00 90.44 84 PHE A CA 1
ATOM 604 C C . PHE A 1 84 ? -8.751 -10.020 0.791 1.00 90.44 84 PHE A C 1
ATOM 606 O O . PHE A 1 84 ? -9.468 -9.862 1.772 1.00 90.44 84 PHE A O 1
ATOM 613 N N . SER A 1 85 ? -9.253 -10.376 -0.394 1.00 89.75 85 SER A N 1
ATOM 614 C CA . SER A 1 85 ? -10.682 -10.644 -0.588 1.00 89.75 85 SER A CA 1
ATOM 615 C C . SER A 1 85 ? -11.149 -11.798 0.300 1.00 89.75 85 SER A C 1
ATOM 617 O O . SER A 1 85 ? -12.187 -11.690 0.943 1.00 89.75 85 SER A O 1
ATOM 619 N N . GLN A 1 86 ? -10.363 -12.876 0.396 1.00 92.06 86 GLN A N 1
ATOM 620 C CA . GLN A 1 86 ? -10.626 -13.980 1.321 1.00 92.06 86 GLN A CA 1
ATOM 621 C C . GLN A 1 86 ? -10.635 -13.510 2.775 1.00 92.06 86 GLN A C 1
ATOM 623 O O . GLN A 1 86 ? -11.569 -13.840 3.493 1.00 92.06 86 GLN A O 1
ATOM 628 N N . TYR A 1 87 ? -9.653 -12.709 3.191 1.00 87.88 87 TYR A N 1
ATOM 629 C CA . TYR A 1 87 ? -9.602 -12.127 4.533 1.00 87.88 87 TYR A CA 1
ATOM 630 C C . TYR A 1 87 ? -10.839 -11.274 4.849 1.00 87.88 87 TYR A C 1
ATOM 632 O O . TYR A 1 87 ? -11.441 -11.444 5.905 1.00 87.88 87 TYR A O 1
ATOM 640 N N . VAL A 1 88 ? -11.252 -10.387 3.938 1.00 85.12 88 VAL A N 1
ATOM 641 C CA . VAL A 1 88 ? -12.426 -9.523 4.140 1.00 85.12 88 VAL A CA 1
ATOM 642 C C . VAL A 1 88 ? -13.707 -10.350 4.214 1.00 85.12 88 VAL A C 1
ATOM 644 O O . VAL A 1 88 ? -14.546 -10.089 5.073 1.00 85.12 88 VAL A O 1
ATOM 647 N N . LEU A 1 89 ? -13.859 -11.350 3.342 1.00 86.06 89 LEU A N 1
ATOM 648 C CA . LEU A 1 89 ? 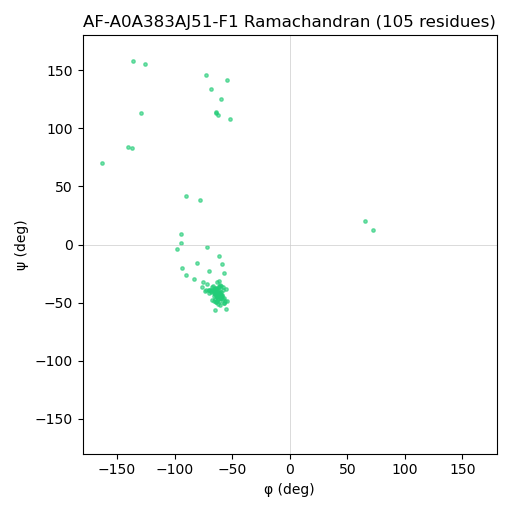-15.012 -12.249 3.365 1.00 86.06 89 LEU A CA 1
ATOM 649 C C . LEU A 1 89 ? -15.038 -13.064 4.661 1.00 86.06 89 LEU A C 1
ATOM 651 O O . LEU A 1 89 ? -16.063 -13.080 5.333 1.00 86.06 89 LEU A O 1
ATOM 655 N N . ASP A 1 90 ? -13.926 -13.693 5.041 1.00 85.62 90 ASP A N 1
ATOM 656 C CA . ASP A 1 90 ? -13.829 -14.485 6.271 1.00 85.62 90 ASP A CA 1
ATOM 657 C C . ASP A 1 90 ? -14.127 -13.625 7.501 1.00 85.62 90 ASP A C 1
ATOM 659 O O . ASP A 1 90 ? -14.972 -13.984 8.315 1.00 85.62 90 ASP A O 1
ATOM 663 N N . SER A 1 91 ? -13.543 -12.427 7.566 1.00 80.12 91 SER A N 1
ATOM 664 C CA . SER A 1 91 ? -13.842 -11.441 8.601 1.00 80.12 91 SER A CA 1
ATOM 665 C C . SER A 1 91 ? -15.337 -11.103 8.634 1.00 80.12 91 SER A C 1
ATOM 667 O O . SER A 1 91 ? -15.957 -11.214 9.680 1.00 80.12 91 SER A O 1
ATOM 669 N N . TYR A 1 92 ? -15.976 -10.801 7.499 1.00 77.00 92 TYR A N 1
ATOM 670 C CA . TYR A 1 92 ? -17.407 -10.473 7.466 1.00 77.00 92 TYR A CA 1
ATOM 671 C C . TYR A 1 92 ? -18.319 -11.646 7.871 1.00 77.00 92 TYR A C 1
ATOM 673 O O . TYR A 1 92 ? -19.332 -11.438 8.538 1.00 77.00 92 TYR A O 1
ATOM 681 N N . PHE A 1 93 ? -17.981 -12.876 7.470 1.00 73.81 93 PHE A N 1
ATOM 682 C CA . PHE A 1 93 ? -18.809 -14.058 7.726 1.00 73.81 93 PHE A CA 1
ATOM 683 C C . PHE A 1 93 ? -18.597 -14.675 9.116 1.00 73.81 93 PHE A C 1
ATOM 685 O O . PHE A 1 93 ? -19.540 -15.253 9.659 1.00 73.81 93 PHE A O 1
ATOM 692 N N . PHE A 1 94 ? -17.402 -14.570 9.708 1.00 61.97 94 PHE A N 1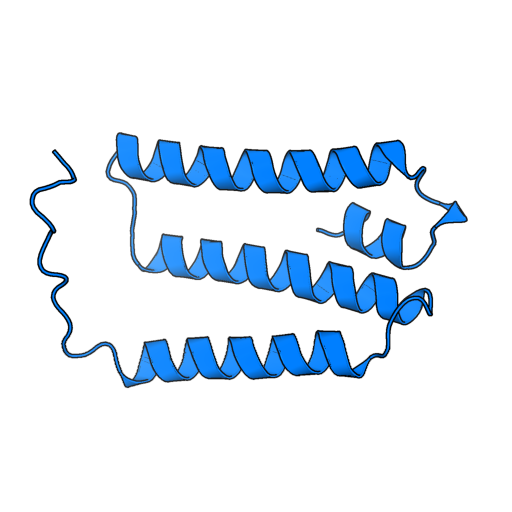
ATOM 693 C CA . PHE A 1 94 ? -17.077 -15.212 10.991 1.00 61.97 94 PHE A CA 1
ATOM 694 C C . PHE A 1 94 ? -17.176 -14.300 12.226 1.00 61.97 94 PHE A C 1
ATOM 696 O O . PHE A 1 94 ? -17.053 -14.807 13.349 1.00 61.97 94 PHE A O 1
ATOM 703 N N . ASP A 1 95 ? -17.464 -12.999 12.085 1.00 55.75 95 ASP A N 1
ATOM 704 C CA . ASP A 1 95 ? -17.454 -12.041 13.210 1.00 55.75 95 ASP A CA 1
ATOM 705 C C . ASP A 1 95 ? -18.689 -12.082 14.137 1.00 55.75 95 ASP A C 1
ATOM 707 O O . ASP A 1 95 ? -19.164 -11.065 14.643 1.00 55.75 95 ASP A 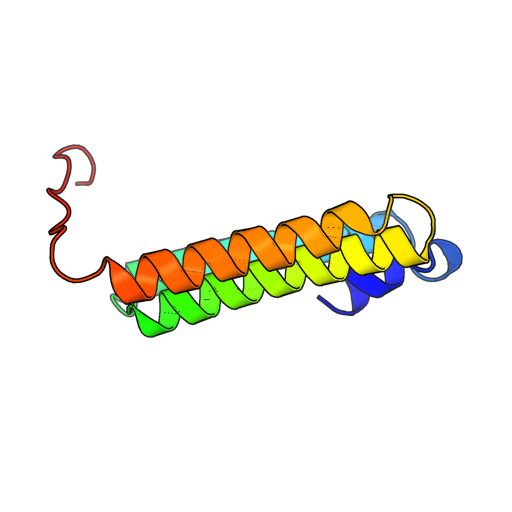O 1
ATOM 711 N N . HIS A 1 96 ? -19.217 -13.277 14.421 1.00 51.47 96 HIS A N 1
ATOM 712 C CA . HIS A 1 96 ? -20.265 -13.449 15.431 1.00 51.47 96 HIS A CA 1
ATOM 713 C C . HIS A 1 96 ? -19.760 -13.804 16.835 1.00 51.47 96 HIS A C 1
ATOM 715 O O . HIS A 1 96 ? -20.494 -13.560 17.790 1.00 51.47 96 HIS A O 1
ATOM 721 N N . THR A 1 97 ? -18.541 -14.320 17.042 1.00 48.38 97 THR A N 1
ATOM 722 C CA . THR A 1 97 ? -18.160 -14.806 18.390 1.00 48.38 97 THR A CA 1
ATOM 723 C C . THR A 1 97 ? -16.658 -15.001 18.629 1.00 48.38 97 THR A C 1
ATOM 725 O O . THR A 1 97 ? -16.238 -16.133 18.855 1.00 48.38 97 THR A O 1
ATOM 728 N N . LYS A 1 98 ? -15.830 -13.952 18.723 1.00 45.69 98 LYS A N 1
ATOM 729 C CA . LYS A 1 98 ? -14.589 -14.045 19.531 1.00 45.69 98 LYS A CA 1
ATOM 730 C C . LYS A 1 98 ? -14.314 -12.757 20.304 1.00 45.69 98 LYS A C 1
ATOM 732 O O . LYS A 1 98 ? -13.505 -11.926 19.917 1.00 45.69 98 LYS A O 1
ATOM 737 N N . ARG A 1 99 ? -14.949 -12.642 21.480 1.00 43.12 99 ARG A N 1
ATOM 738 C CA . ARG A 1 99 ? -14.459 -11.787 22.573 1.00 43.12 99 ARG A CA 1
ATOM 739 C C . ARG A 1 99 ? -12.990 -12.133 22.830 1.00 43.12 99 ARG A C 1
ATOM 741 O O . ARG A 1 99 ? -12.691 -13.198 23.371 1.00 43.12 99 ARG A O 1
ATOM 748 N N . LEU A 1 100 ? -12.088 -11.237 22.450 1.00 48.44 100 LEU A N 1
ATOM 749 C CA . LEU A 1 100 ? -10.674 -11.332 22.783 1.00 48.44 100 LEU A CA 1
ATOM 750 C C . LEU A 1 100 ? -10.529 -11.268 24.310 1.00 48.44 100 LEU A C 1
ATOM 752 O O . LEU A 1 100 ? -10.806 -10.252 24.946 1.00 48.44 100 LEU A O 1
ATOM 756 N N . ARG A 1 101 ? -10.123 -12.390 24.910 1.00 54.12 101 ARG A N 1
ATOM 757 C CA . ARG A 1 101 ? -9.636 -12.440 26.291 1.00 54.12 101 ARG A CA 1
ATOM 758 C C . ARG A 1 101 ? -8.353 -11.611 26.331 1.00 54.12 101 ARG A C 1
ATOM 760 O O . ARG A 1 101 ? -7.367 -11.997 25.708 1.00 54.12 101 ARG A O 1
ATOM 767 N N . MET A 1 102 ? -8.365 -10.482 27.038 1.00 41.09 102 MET A N 1
ATOM 768 C CA . MET A 1 102 ? -7.145 -9.710 27.261 1.00 41.09 102 MET A CA 1
ATOM 769 C C . MET A 1 102 ? -6.112 -10.577 27.989 1.00 41.09 102 MET A C 1
ATOM 771 O O . MET A 1 102 ? -6.392 -11.141 29.048 1.00 41.09 102 MET A O 1
ATOM 775 N N . SER A 1 103 ? -4.920 -10.683 27.402 1.00 64.06 103 SER A N 1
ATOM 776 C CA . SER A 1 103 ? -3.732 -11.161 28.101 1.00 64.06 103 SER A CA 1
ATOM 777 C C . SER A 1 103 ? -3.328 -10.120 29.144 1.00 64.06 103 SER A C 1
ATOM 779 O O . SER A 1 103 ? -3.265 -8.927 28.853 1.00 64.06 103 SER A O 1
ATOM 781 N N . VAL A 1 104 ? -3.029 -10.588 30.356 1.00 61.59 104 VAL A N 1
ATOM 782 C CA . VAL A 1 104 ? -2.693 -9.788 31.550 1.00 61.59 104 VAL A CA 1
ATOM 783 C C . VAL A 1 104 ? -1.419 -8.935 31.370 1.00 61.59 104 VAL A C 1
ATOM 785 O O . VAL A 1 104 ? -1.136 -8.066 32.186 1.00 61.59 104 VAL A O 1
ATOM 788 N N . ILE A 1 105 ? -0.666 -9.141 30.287 1.00 65.31 105 ILE A N 1
ATOM 789 C CA . ILE A 1 105 ? 0.612 -8.467 30.011 1.00 65.31 105 ILE A CA 1
ATOM 790 C C . ILE A 1 105 ? 0.432 -7.047 29.437 1.00 65.31 105 ILE A C 1
ATOM 792 O O . ILE A 1 105 ? 1.366 -6.256 29.476 1.00 65.31 105 ILE A O 1
ATOM 796 N N . GLY A 1 106 ? -0.759 -6.693 28.943 1.00 54.75 106 GLY A N 1
ATOM 797 C CA . GLY A 1 106 ? -1.052 -5.371 28.368 1.00 54.75 106 GLY A CA 1
ATOM 798 C C . GLY A 1 106 ? -1.563 -4.325 29.366 1.00 54.75 106 GLY A C 1
ATOM 799 O O . GLY A 1 106 ? -2.525 -3.631 29.040 1.00 54.75 106 GLY A O 1
ATOM 800 N N . ARG A 1 107 ? -0.991 -4.248 30.574 1.00 48.53 107 ARG A N 1
ATOM 801 C CA . ARG A 1 107 ? -1.235 -3.139 31.517 1.00 48.53 107 ARG A CA 1
ATOM 802 C C . ARG A 1 107 ? -0.207 -2.031 31.357 1.00 48.53 107 ARG A C 1
ATOM 804 O O . ARG A 1 107 ? 0.981 -2.370 31.183 1.00 48.53 107 ARG A O 1
#

Radius of gyration: 17.1 Å; Cα contacts (8 Å, |Δi|>4): 67; chains: 1; bounding box: 37×24×47 Å

Organism: NCBI:txid408172

Foldseek 3Di:
DVVLLQCLQCVPPAPPVRNVVVVVVVVVVLVVVVVVCVVVVVDDPVVVVVSVVVVLCVVLSNVVSNCNNVNDPPVVSVVSVVVVVVVVVCCVVVPPDDDDDDDPPPD

Sequence (107 aa):
VVPTAVGFARPDLVPSLMLAGFVAAAIATDYFDGVIARRFGTATARGQLFDHTADFLFVTCGLAGAAVGGIIPWILPALIVVAFSQYVLDSYFFDHTKRLRMSVIGR

Secondary structure (DSSP, 8-state):
-HHHHHHHH-TTTS-HHHHHHHHHHHHHHHHHHHHHHHHTT---HHHHHHHHHHHHHHHHHHHHHHHHTTSS-T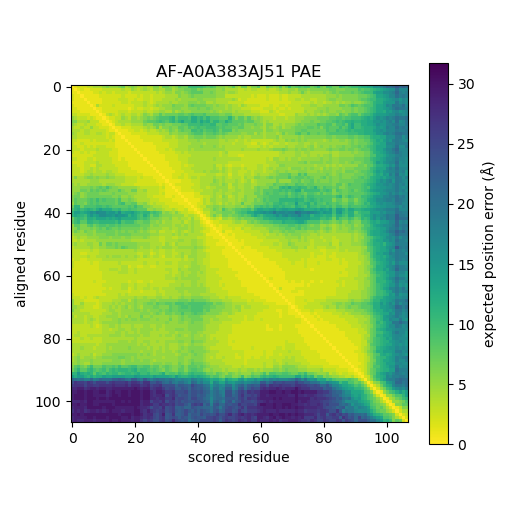HHHHHHHHHHHHHHHHHHHHTTS------TT--

Solvent-accessible surface area (backbone atoms only — not comparable to full-atom values): 6022 Å² total; per-residue (Å²): 94,68,72,47,13,48,24,41,35,37,59,90,80,33,58,69,71,58,42,50,47,52,53,51,51,51,56,51,49,57,53,47,52,55,52,48,26,61,76,71,69,65,70,42,76,69,55,53,52,51,50,55,47,51,51,48,50,37,54,37,44,33,42,44,15,22,28,71,44,66,76,44,66,66,63,56,34,52,49,51,54,50,52,49,51,49,49,53,50,49,53,70,74,61,75,84,78,77,84,79,77,80,64,87,80,80,116

pLDDT: mean 83.62, std 12.98, range [41.09, 95.31]

Mean predicted aligned error: 7.9 Å

InterPro domains:
  IPR000462 CDP-alcohol phosphatidyltransferase [PF01066] (18-86)
  IPR043130 CDP-alcohol phosphatidyltransferase, transmembrane domain [G3DSA:1.20.120.1760] (1-106)
  IPR048254 CDP-alcohol phosphatidyltransferase, conserved site [PS00379] (33-55)